Protein AF-A0A8C2KI26-F1 (afdb_monomer_lite)

pLDDT: mean 82.26, std 10.71, range [56.06, 95.44]

Organism: Cyprinus carpio (NCBI:txid7962)

Structure (mmCIF, N/CA/C/O backbone):
data_AF-A0A8C2KI26-F1
#
_entry.id   AF-A0A8C2KI26-F1
#
loop_
_atom_site.group_PDB
_atom_site.id
_atom_site.type_symbol
_atom_site.label_atom_id
_atom_site.label_alt_id
_atom_site.label_comp_id
_atom_site.label_asym_id
_atom_site.label_entity_id
_atom_site.label_seq_id
_atom_site.pdbx_PDB_ins_code
_atom_site.Cartn_x
_atom_site.Cartn_y
_atom_site.Cartn_z
_atom_site.occupancy
_atom_site.B_iso_or_equiv
_atom_site.auth_seq_id
_atom_site.auth_comp_id
_atom_site.auth_asym_id
_atom_site.auth_atom_id
_atom_site.pdbx_PDB_model_num
ATOM 1 N N . MET A 1 1 ? -5.252 -2.037 1.650 1.00 81.31 1 MET A N 1
ATOM 2 C CA . MET A 1 1 ? -4.653 -2.831 0.562 1.00 81.31 1 MET A CA 1
ATOM 3 C C . MET A 1 1 ? -3.823 -1.932 -0.332 1.00 81.31 1 MET A C 1
ATOM 5 O O . MET A 1 1 ? -4.275 -0.846 -0.670 1.00 81.31 1 MET A O 1
ATOM 9 N N . CYS A 1 2 ? -2.618 -2.357 -0.682 1.00 82.81 2 CYS A N 1
ATOM 10 C CA . CYS A 1 2 ? -1.732 -1.644 -1.601 1.00 82.81 2 CYS A CA 1
ATOM 11 C C . CYS A 1 2 ? -1.817 -2.285 -2.995 1.00 82.81 2 CYS A C 1
ATOM 13 O O . CYS A 1 2 ? -1.790 -3.509 -3.094 1.00 82.81 2 CYS A O 1
ATOM 15 N N . LEU A 1 3 ? -1.960 -1.485 -4.054 1.00 78.81 3 LEU A N 1
ATOM 16 C CA . LEU A 1 3 ? -2.139 -1.949 -5.433 1.00 78.81 3 LEU A CA 1
ATOM 17 C C . LEU A 1 3 ? -1.315 -1.110 -6.422 1.00 78.81 3 LEU A C 1
ATOM 19 O O . LEU A 1 3 ? -1.119 0.093 -6.237 1.00 78.81 3 LEU A O 1
ATOM 23 N N . LEU A 1 4 ? -0.884 -1.744 -7.514 1.00 73.31 4 LEU A N 1
ATOM 24 C CA . LEU A 1 4 ? -0.319 -1.071 -8.686 1.00 73.31 4 LEU A CA 1
ATOM 25 C C . LEU A 1 4 ? -1.455 -0.768 -9.672 1.00 73.31 4 LEU A C 1
ATOM 27 O O . LEU A 1 4 ? -2.120 -1.685 -10.143 1.00 73.31 4 LEU A O 1
ATOM 31 N N . TYR A 1 5 ? -1.700 0.511 -9.975 1.00 71.38 5 TYR A N 1
ATOM 32 C CA . TYR A 1 5 ? -2.879 0.938 -10.756 1.00 71.38 5 TYR A CA 1
ATOM 33 C C . TYR A 1 5 ? -2.603 1.182 -12.252 1.00 71.38 5 TYR A C 1
ATOM 35 O O . TYR A 1 5 ? -3.523 1.440 -13.025 1.00 71.38 5 TYR A O 1
ATOM 43 N N . LYS A 1 6 ? -1.338 1.114 -12.673 1.00 63.88 6 LYS A N 1
ATOM 44 C CA . LYS A 1 6 ? -0.894 1.220 -14.070 1.00 63.88 6 LYS A CA 1
ATOM 45 C C . LYS A 1 6 ? 0.142 0.126 -14.303 1.00 63.88 6 LYS A C 1
ATOM 47 O O . LYS A 1 6 ? 1.326 0.328 -14.056 1.00 63.88 6 LYS A O 1
ATOM 52 N N . LEU A 1 7 ? -0.339 -1.035 -14.729 1.00 63.97 7 LEU A N 1
ATOM 53 C CA . LEU A 1 7 ? 0.478 -2.104 -15.287 1.00 63.97 7 LEU A CA 1
ATOM 54 C C . LEU A 1 7 ? 0.336 -1.987 -16.804 1.00 63.97 7 LEU A C 1
ATOM 56 O O . LEU A 1 7 ? -0.688 -2.380 -17.354 1.00 63.97 7 LEU A O 1
ATOM 60 N N . LEU A 1 8 ? 1.296 -1.348 -17.471 1.00 57.84 8 LEU A N 1
ATOM 61 C CA . LEU A 1 8 ? 1.392 -1.476 -18.924 1.00 57.84 8 LEU A CA 1
ATOM 62 C C . LEU A 1 8 ? 1.996 -2.849 -19.192 1.00 57.84 8 LEU A C 1
ATOM 64 O O . LEU A 1 8 ? 3.079 -3.114 -18.684 1.00 57.84 8 LEU A O 1
ATOM 68 N N . GLU A 1 9 ? 1.234 -3.701 -19.884 1.00 56.06 9 GLU A N 1
ATOM 69 C CA . GLU A 1 9 ? 1.562 -5.054 -20.363 1.00 56.06 9 GLU A CA 1
ATOM 70 C C . GLU A 1 9 ? 3.026 -5.458 -20.133 1.00 56.06 9 GLU A C 1
ATOM 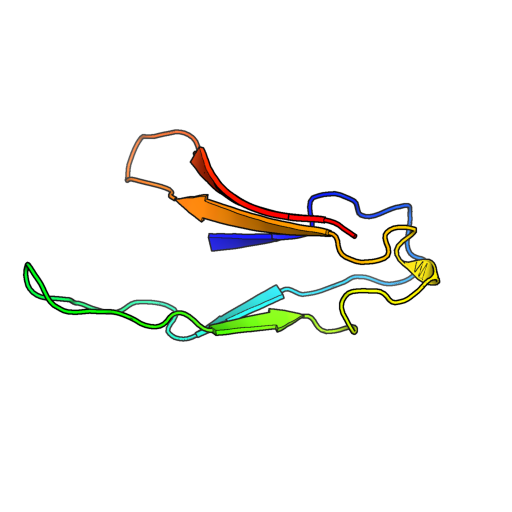72 O O . GLU A 1 9 ? 3.894 -5.311 -20.992 1.00 56.06 9 GLU A O 1
ATOM 77 N N . THR A 1 10 ? 3.318 -5.947 -18.927 1.00 58.16 10 THR A N 1
ATOM 78 C CA . THR A 1 10 ? 4.637 -6.475 -18.607 1.00 58.16 10 THR A CA 1
ATOM 79 C C . THR A 1 10 ? 4.704 -7.913 -19.094 1.00 58.16 10 THR A C 1
ATOM 81 O O . THR A 1 10 ? 3.814 -8.711 -18.815 1.00 58.16 10 THR A O 1
ATOM 84 N N . THR A 1 11 ? 5.804 -8.300 -19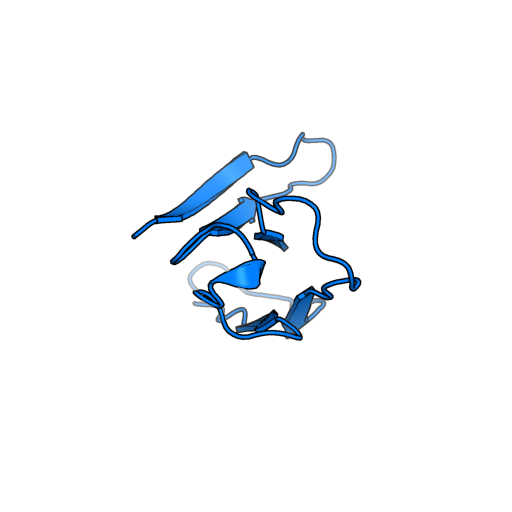.735 1.00 61.81 11 THR A N 1
ATOM 85 C CA . THR A 1 11 ? 6.105 -9.699 -20.102 1.00 61.81 11 THR A CA 1
ATOM 86 C C . THR A 1 11 ? 6.308 -10.629 -18.889 1.00 61.81 11 THR A C 1
ATOM 88 O O . THR A 1 11 ? 6.660 -11.793 -19.056 1.00 61.81 11 THR A O 1
ATOM 91 N N . GLY A 1 12 ? 6.077 -10.143 -17.661 1.00 63.38 12 GLY A N 1
ATOM 92 C CA . GLY A 1 12 ? 6.182 -10.896 -16.413 1.00 63.38 12 GLY A CA 1
ATOM 93 C C . GLY A 1 12 ? 5.182 -10.419 -15.356 1.00 63.38 12 GLY A C 1
ATOM 94 O O . GLY A 1 12 ? 4.878 -9.229 -15.263 1.00 63.38 12 GLY A O 1
ATOM 95 N N . GLN A 1 13 ? 4.667 -11.358 -14.562 1.00 71.62 13 GLN A N 1
ATOM 96 C CA . GLN A 1 13 ? 3.708 -11.120 -13.480 1.00 71.62 13 GLN A CA 1
ATOM 97 C C . GLN A 1 13 ? 4.357 -10.353 -12.316 1.00 71.62 13 GLN A C 1
ATOM 99 O O . GLN A 1 13 ? 5.455 -10.690 -11.873 1.00 71.62 13 GLN A O 1
ATOM 104 N N . ILE A 1 14 ? 3.666 -9.340 -11.786 1.00 78.06 14 ILE A N 1
ATOM 105 C CA . ILE A 1 14 ? 4.101 -8.594 -10.596 1.00 78.06 14 ILE A CA 1
ATOM 106 C C . ILE A 1 14 ? 3.246 -9.010 -9.411 1.00 78.06 14 ILE A C 1
ATOM 108 O O . ILE A 1 14 ? 2.020 -9.032 -9.507 1.00 78.06 14 ILE A O 1
ATOM 112 N N . SER A 1 15 ? 3.893 -9.308 -8.289 1.00 85.12 15 SER A N 1
ATOM 113 C CA . SER A 1 15 ? 3.222 -9.579 -7.024 1.00 85.12 15 SER A CA 1
ATOM 114 C C . SER A 1 15 ? 3.391 -8.404 -6.063 1.00 85.12 15 SER A C 1
ATOM 116 O O . SER A 1 15 ? 4.412 -7.708 -6.064 1.00 85.12 15 SER A O 1
ATOM 118 N N . VAL A 1 16 ? 2.354 -8.179 -5.255 1.00 85.19 16 VAL A N 1
ATOM 119 C CA . VAL A 1 16 ? 2.332 -7.189 -4.177 1.00 85.19 16 VAL A CA 1
ATOM 120 C C . VAL A 1 16 ? 2.056 -7.929 -2.874 1.00 85.19 16 VAL A C 1
ATOM 122 O O . VAL A 1 16 ? 1.039 -8.609 -2.753 1.00 85.19 16 VAL A O 1
ATOM 125 N N . THR A 1 17 ? 2.955 -7.791 -1.905 1.00 89.69 17 THR A N 1
ATOM 126 C CA . THR A 1 17 ? 2.848 -8.393 -0.574 1.00 89.69 17 THR A CA 1
ATOM 127 C C . THR A 1 17 ? 2.664 -7.292 0.457 1.00 89.69 17 THR A C 1
ATOM 129 O O . THR A 1 17 ? 3.330 -6.258 0.397 1.00 89.69 17 THR A O 1
ATOM 132 N N . GLN A 1 18 ? 1.758 -7.511 1.408 1.00 88.94 18 GLN A N 1
ATOM 133 C CA . GLN A 1 18 ? 1.462 -6.564 2.478 1.00 88.94 18 GLN A CA 1
ATOM 134 C C . GLN A 1 18 ? 1.647 -7.215 3.849 1.00 88.94 18 GLN A C 1
ATOM 136 O O . GLN A 1 18 ? 1.167 -8.326 4.079 1.00 88.94 18 GLN A O 1
ATOM 141 N N . THR A 1 19 ? 2.339 -6.510 4.743 1.00 91.56 19 THR A N 1
ATOM 142 C CA . THR A 1 19 ? 2.686 -6.997 6.083 1.00 91.56 19 THR A CA 1
ATOM 143 C C . THR A 1 19 ? 2.419 -5.900 7.109 1.00 91.56 19 THR A C 1
ATOM 145 O O . THR A 1 19 ? 2.896 -4.782 6.915 1.00 91.56 19 THR A O 1
ATOM 148 N N . PRO A 1 20 ? 1.719 -6.186 8.215 1.00 91.25 20 PRO A N 1
ATOM 149 C CA . PRO A 1 20 ? 1.054 -7.451 8.545 1.00 91.25 20 PRO A CA 1
ATOM 150 C C . PRO A 1 20 ? -0.186 -7.716 7.670 1.00 91.25 20 PRO A C 1
ATOM 152 O O . PRO A 1 20 ? -0.787 -6.789 7.131 1.00 91.25 20 PRO A O 1
ATOM 155 N N . SER A 1 21 ? -0.573 -8.988 7.520 1.00 85.94 21 SER A N 1
ATOM 156 C CA . SER A 1 21 ? -1.782 -9.375 6.772 1.00 85.94 21 SER A CA 1
ATOM 157 C C . SER A 1 21 ? -3.066 -9.052 7.540 1.00 85.94 21 SER A C 1
ATOM 159 O O . SER A 1 21 ? -4.054 -8.629 6.944 1.00 85.94 21 SER A O 1
ATOM 161 N N . VAL A 1 22 ? -3.039 -9.226 8.864 1.00 87.31 22 VAL A N 1
ATOM 162 C CA . VAL A 1 22 ? -4.119 -8.892 9.798 1.00 87.31 22 VAL A CA 1
ATOM 163 C C . VAL A 1 22 ? -3.493 -8.356 11.081 1.00 87.31 22 VAL A C 1
ATOM 165 O O . VAL A 1 22 ? -2.477 -8.867 11.548 1.00 87.31 22 VAL A O 1
ATOM 168 N N . THR A 1 23 ? -4.078 -7.316 11.665 1.00 89.12 23 THR A N 1
ATOM 169 C CA . THR A 1 23 ? -3.666 -6.779 12.968 1.00 89.12 23 THR A CA 1
ATOM 170 C C . THR A 1 23 ? -4.878 -6.200 13.677 1.00 89.12 23 THR A C 1
ATOM 172 O O . THR A 1 23 ? -5.717 -5.557 13.047 1.00 89.12 23 THR A O 1
ATOM 175 N N . ALA A 1 24 ? -4.974 -6.452 14.980 1.00 91.31 24 ALA A N 1
ATOM 176 C CA . ALA A 1 24 ? -5.936 -5.800 15.857 1.00 91.31 24 ALA A CA 1
ATOM 177 C C . ALA A 1 24 ? -5.297 -4.527 16.420 1.00 91.31 24 ALA A C 1
ATOM 179 O O . ALA A 1 24 ? -4.138 -4.555 16.824 1.00 91.31 24 ALA A O 1
ATOM 180 N N . VAL A 1 25 ? -6.045 -3.427 16.419 1.00 90.25 25 VAL A N 1
ATOM 181 C CA . VAL A 1 25 ? -5.572 -2.110 16.863 1.00 90.25 25 VAL A CA 1
ATOM 182 C C . VAL A 1 25 ? -6.614 -1.470 17.766 1.00 90.25 25 VAL A C 1
ATOM 184 O O . VAL A 1 25 ?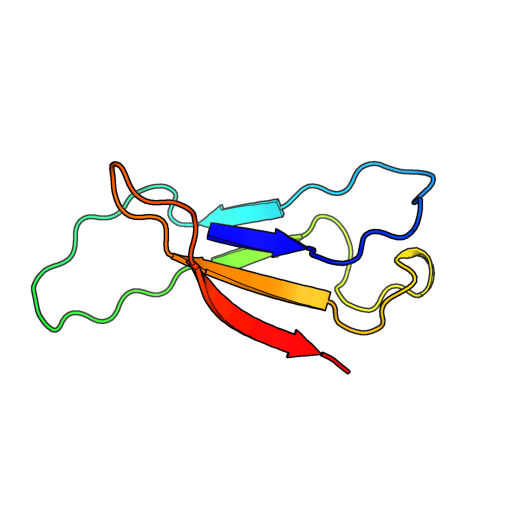 -7.818 -1.630 17.540 1.00 90.25 25 VAL A O 1
ATO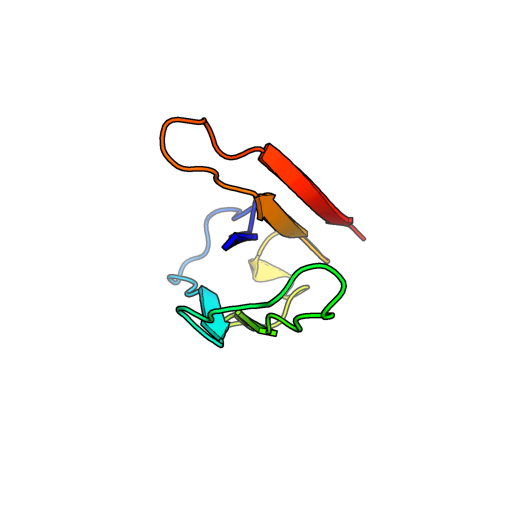M 187 N N . GLN A 1 26 ? -6.166 -0.740 18.780 1.00 95.44 26 GLN A N 1
ATOM 188 C CA . GLN A 1 26 ? -7.040 0.062 19.629 1.00 95.44 26 GLN A CA 1
ATOM 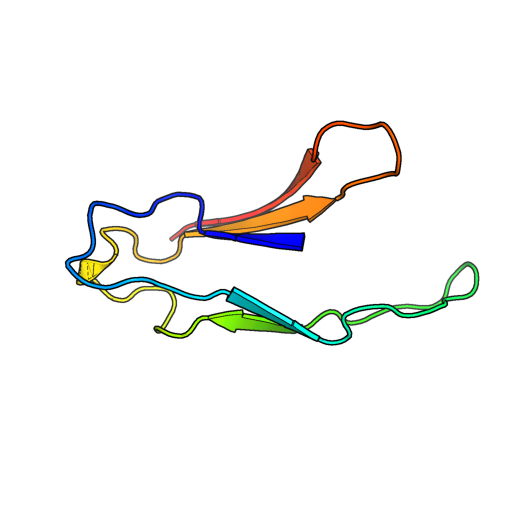189 C C . GLN A 1 26 ? -7.300 1.440 19.008 1.00 95.44 26 GLN A C 1
ATOM 191 O O . GLN A 1 26 ? -6.515 1.934 18.190 1.00 95.44 26 GLN A O 1
ATOM 196 N N . PRO A 1 27 ? -8.395 2.116 19.397 1.00 94.38 27 PRO A N 1
ATOM 197 C CA . PRO A 1 27 ? -8.618 3.495 18.996 1.00 94.38 27 PRO A CA 1
ATOM 198 C C . PRO A 1 27 ? -7.423 4.378 19.378 1.00 94.38 27 PRO A C 1
ATOM 200 O O . PRO A 1 27 ? -6.985 4.360 20.524 1.00 94.38 27 PRO A O 1
ATOM 203 N N . ARG A 1 28 ? -6.958 5.202 18.428 1.00 94.12 28 ARG A N 1
ATOM 204 C CA . ARG A 1 28 ? -5.801 6.119 18.552 1.00 94.12 28 ARG A CA 1
ATOM 205 C C . ARG A 1 28 ? -4.420 5.460 18.506 1.00 94.12 28 ARG A C 1
ATOM 207 O O . ARG A 1 28 ? -3.429 6.177 18.608 1.00 94.12 28 ARG A O 1
ATOM 214 N N . GLU A 1 29 ? -4.335 4.149 18.301 1.00 94.50 29 GLU A N 1
ATOM 215 C CA . GLU A 1 29 ? -3.066 3.517 17.946 1.00 94.50 29 GLU A CA 1
ATOM 216 C C . GLU A 1 29 ? -2.711 3.798 16.481 1.00 94.50 29 GLU A C 1
ATOM 218 O O . GLU A 1 29 ? -3.569 3.815 15.593 1.00 94.50 29 GLU A O 1
ATOM 223 N N . THR A 1 30 ? -1.421 4.004 16.229 1.00 92.44 30 THR A N 1
ATOM 224 C CA . THR A 1 30 ? -0.879 4.120 14.874 1.00 92.44 30 THR A CA 1
ATOM 225 C C . THR A 1 30 ? -0.444 2.744 14.403 1.00 92.44 30 THR A C 1
ATOM 227 O O . THR A 1 30 ? 0.349 2.080 15.067 1.00 92.44 30 THR A O 1
ATOM 230 N N . VAL A 1 31 ? -0.921 2.336 13.228 1.00 90.56 31 VAL A N 1
ATOM 231 C CA . VAL A 1 31 ? -0.493 1.098 12.574 1.00 90.56 31 VAL A CA 1
ATOM 232 C C . VAL A 1 31 ? 0.345 1.406 11.344 1.00 90.56 31 VAL A C 1
ATOM 234 O O . VAL A 1 31 ? 0.002 2.276 10.543 1.00 90.56 31 VAL A O 1
ATOM 237 N N . THR A 1 32 ? 1.427 0.652 11.181 1.00 91.94 32 THR A N 1
ATOM 238 C CA . THR A 1 32 ? 2.269 0.692 9.986 1.00 91.94 32 THR A CA 1
ATOM 239 C C . THR A 1 32 ? 1.988 -0.545 9.148 1.00 91.94 32 THR A C 1
ATOM 241 O O . THR A 1 32 ? 2.137 -1.669 9.624 1.00 91.94 32 THR A O 1
ATOM 244 N N . ILE A 1 33 ? 1.586 -0.338 7.894 1.00 90.88 33 ILE A N 1
ATOM 245 C CA . ILE A 1 33 ? 1.402 -1.408 6.911 1.00 90.88 33 ILE A CA 1
ATOM 246 C C . ILE A 1 33 ? 2.496 -1.260 5.860 1.00 90.88 33 ILE A C 1
ATOM 248 O O . ILE A 1 33 ? 2.578 -0.240 5.178 1.00 90.88 33 ILE A O 1
ATOM 252 N N . ASN A 1 34 ? 3.312 -2.295 5.708 1.00 90.94 34 ASN A N 1
ATOM 253 C CA . ASN A 1 34 ? 4.354 -2.354 4.697 1.00 90.94 34 ASN A CA 1
ATOM 254 C C . ASN A 1 34 ? 3.794 -2.941 3.405 1.00 90.94 34 ASN A C 1
ATOM 256 O O . ASN A 1 34 ? 3.086 -3.945 3.434 1.00 90.94 34 ASN A O 1
ATOM 260 N N . CYS A 1 35 ? 4.143 -2.325 2.277 1.00 88.75 35 CYS A N 1
ATOM 261 C CA . CYS A 1 35 ? 3.828 -2.811 0.940 1.00 88.75 35 CYS A CA 1
ATOM 262 C C . CYS A 1 35 ? 5.129 -3.086 0.190 1.00 88.75 35 CYS A C 1
ATOM 264 O O . CYS A 1 35 ? 5.938 -2.179 -0.004 1.00 88.75 35 CYS A O 1
ATOM 266 N N . GLN A 1 36 ? 5.320 -4.331 -0.233 1.00 88.19 36 GLN A N 1
ATOM 267 C CA . GLN A 1 36 ? 6.465 -4.762 -1.021 1.00 88.19 36 GLN A CA 1
ATOM 268 C C . GLN A 1 36 ? 5.994 -5.248 -2.387 1.00 88.19 36 GLN A C 1
ATOM 270 O O . GLN A 1 36 ? 5.010 -5.973 -2.502 1.00 88.19 36 GLN A O 1
ATOM 275 N N . THR A 1 37 ? 6.713 -4.852 -3.426 1.00 85.69 37 THR A N 1
ATOM 276 C CA . THR A 1 37 ? 6.470 -5.269 -4.808 1.00 85.69 37 THR A CA 1
ATOM 277 C C . THR A 1 37 ? 7.624 -6.155 -5.266 1.00 85.69 37 THR A C 1
ATOM 279 O O . THR A 1 37 ? 8.764 -5.948 -4.849 1.00 85.69 37 THR A O 1
ATOM 282 N N . SER A 1 38 ? 7.355 -7.156 -6.110 1.00 85.25 38 SER A N 1
ATOM 283 C CA . SER A 1 38 ? 8.413 -8.037 -6.638 1.00 85.25 38 SER A CA 1
ATOM 284 C C . SER A 1 38 ? 9.403 -7.322 -7.564 1.00 85.25 38 SER A C 1
ATOM 286 O O . SER A 1 38 ? 10.474 -7.850 -7.854 1.00 85.25 38 SER A O 1
ATOM 288 N N . ARG A 1 39 ? 9.054 -6.119 -8.029 1.00 80.81 39 ARG A N 1
ATOM 289 C CA . ARG A 1 39 ? 9.875 -5.259 -8.884 1.00 80.81 39 ARG A CA 1
ATOM 290 C C . ARG A 1 39 ? 9.880 -3.845 -8.335 1.00 80.81 39 ARG A C 1
ATOM 292 O O . ARG A 1 39 ? 8.876 -3.398 -7.795 1.00 80.81 39 ARG A O 1
ATOM 299 N N . GLY A 1 40 ? 10.986 -3.132 -8.526 1.00 80.00 40 GLY A N 1
ATOM 300 C CA . GLY A 1 40 ? 11.106 -1.747 -8.086 1.00 80.00 40 GLY A CA 1
ATOM 301 C C . GLY A 1 40 ? 10.028 -0.850 -8.696 1.00 80.00 40 GLY A C 1
ATOM 302 O O . GLY A 1 40 ? 9.806 -0.850 -9.909 1.00 80.00 40 GLY A O 1
ATOM 303 N N . ILE A 1 41 ? 9.380 -0.054 -7.846 1.00 75.69 41 ILE A N 1
ATOM 304 C CA . ILE A 1 41 ? 8.500 1.031 -8.282 1.00 75.69 41 ILE A CA 1
ATOM 305 C C . ILE A 1 41 ? 9.356 2.003 -9.109 1.00 75.69 41 ILE A C 1
ATOM 307 O O . ILE A 1 41 ? 10.356 2.516 -8.617 1.00 75.69 41 ILE A O 1
ATOM 311 N N . GLY A 1 42 ? 8.991 2.201 -10.377 1.00 71.69 42 GLY A N 1
ATOM 312 C CA . GLY A 1 42 ? 9.743 3.033 -11.322 1.00 71.69 42 GLY A CA 1
ATOM 313 C C . GLY A 1 42 ? 10.646 2.301 -12.299 1.00 71.69 42 GLY A C 1
ATOM 314 O O . GLY A 1 42 ? 11.333 2.932 -13.106 1.00 71.69 42 GLY A O 1
ATOM 315 N N . ASP A 1 43 ? 10.590 0.973 -12.295 1.00 74.25 43 ASP A N 1
ATOM 316 C CA . ASP A 1 43 ? 11.099 0.174 -13.396 1.00 74.25 43 ASP A CA 1
ATOM 317 C C . ASP A 1 43 ? 10.424 0.608 -14.714 1.00 74.25 43 ASP A C 1
ATOM 319 O O . ASP A 1 43 ? 9.199 0.605 -14.858 1.00 74.25 43 ASP A O 1
ATOM 323 N N . ARG A 1 44 ? 11.246 1.019 -15.689 1.00 71.62 44 ARG A N 1
ATOM 324 C CA . ARG A 1 44 ? 10.783 1.577 -16.972 1.00 71.62 44 ARG A CA 1
ATOM 325 C C . ARG A 1 44 ? 9.907 0.607 -17.759 1.00 71.62 44 ARG A C 1
ATOM 327 O O . ARG A 1 44 ? 9.073 1.058 -18.537 1.00 71.62 44 ARG A O 1
ATOM 334 N N . SER A 1 45 ? 10.070 -0.696 -17.547 1.00 73.38 45 SER A N 1
ATOM 335 C CA . SER A 1 45 ? 9.235 -1.707 -18.199 1.00 73.38 45 SER A CA 1
ATOM 336 C C . SER A 1 45 ? 7.801 -1.739 -17.666 1.00 73.38 45 SER A C 1
ATOM 338 O O . SER A 1 45 ? 6.935 -2.295 -18.324 1.00 73.38 45 SER A O 1
ATOM 340 N N . LEU A 1 46 ? 7.525 -1.121 -16.511 1.00 70.06 46 LEU A N 1
ATOM 341 C CA . LEU A 1 46 ? 6.171 -1.004 -15.957 1.00 70.06 46 LEU A CA 1
ATOM 342 C C . LEU A 1 46 ? 5.350 0.079 -16.664 1.00 70.06 46 LEU A C 1
ATOM 344 O O . LEU A 1 46 ? 4.165 0.249 -16.374 1.00 70.06 46 LEU A O 1
ATOM 348 N N . GLY A 1 47 ? 5.994 0.869 -17.533 1.00 72.19 47 GLY A N 1
ATOM 349 C CA . GLY A 1 47 ? 5.387 2.004 -18.221 1.00 72.19 47 GLY A CA 1
ATOM 350 C C . GLY A 1 47 ? 4.914 3.121 -17.281 1.00 72.19 47 GLY A C 1
ATOM 351 O O . GLY A 1 47 ? 4.275 4.076 -17.717 1.00 72.19 47 GLY A O 1
ATOM 352 N N . CYS A 1 48 ? 5.246 3.028 -15.992 1.00 72.19 48 CYS A N 1
ATOM 353 C CA . CYS A 1 48 ? 5.024 4.072 -15.012 1.00 72.19 48 CYS A CA 1
ATOM 354 C C . CYS A 1 48 ? 6.224 4.215 -14.073 1.00 72.19 48 CYS A C 1
ATOM 356 O O . CYS A 1 48 ? 6.689 3.243 -13.480 1.00 72.19 48 CYS A O 1
ATOM 358 N N . ARG A 1 49 ? 6.691 5.459 -13.914 1.00 67.88 49 ARG A N 1
ATOM 359 C CA . ARG A 1 49 ? 7.849 5.813 -13.084 1.00 67.88 49 ARG A CA 1
ATOM 360 C C . ARG A 1 49 ? 7.584 5.771 -11.579 1.00 67.88 49 ARG A C 1
ATOM 362 O O . ARG A 1 49 ? 8.533 5.571 -10.842 1.00 67.88 49 ARG A O 1
ATOM 369 N N . SER A 1 50 ? 6.338 5.910 -11.132 1.00 71.31 50 SER A N 1
ATOM 370 C CA . SER A 1 50 ? 5.893 5.548 -9.778 1.00 71.31 50 SER A CA 1
ATOM 371 C C . SER A 1 50 ? 4.374 5.424 -9.779 1.00 71.31 50 SER A C 1
ATOM 373 O O . SER A 1 50 ? 3.697 6.441 -9.805 1.00 71.31 50 SER A O 1
ATOM 375 N N . CYS A 1 51 ? 3.811 4.215 -9.780 1.00 78.25 51 CYS A N 1
ATOM 376 C CA . CYS A 1 51 ? 2.353 4.027 -9.780 1.00 78.25 51 CYS A CA 1
ATOM 377 C C . CYS A 1 51 ? 1.907 3.089 -8.665 1.00 78.25 51 CYS A C 1
ATOM 379 O O . CYS A 1 51 ? 1.513 1.952 -8.915 1.00 78.25 51 CYS A O 1
ATOM 381 N N . LEU A 1 52 ? 1.944 3.587 -7.432 1.00 84.38 52 LEU A N 1
ATOM 382 C CA . LEU A 1 52 ? 1.426 2.881 -6.264 1.00 84.38 52 LEU A CA 1
ATOM 383 C C . LEU A 1 52 ? 0.164 3.575 -5.761 1.00 84.38 52 LEU A C 1
ATOM 385 O O . LEU A 1 52 ? 0.124 4.802 -5.691 1.00 84.38 52 LEU A O 1
ATOM 389 N N . ALA A 1 53 ? -0.847 2.804 -5.384 1.00 87.56 53 ALA A N 1
ATOM 390 C CA . ALA A 1 53 ? -2.066 3.308 -4.776 1.00 87.56 53 ALA A CA 1
ATOM 391 C C . ALA A 1 53 ? -2.451 2.479 -3.546 1.00 87.56 53 ALA A C 1
ATOM 393 O O . ALA A 1 53 ? -2.349 1.254 -3.531 1.00 87.56 53 ALA A O 1
ATOM 394 N N . TRP A 1 54 ? -2.920 3.164 -2.512 1.00 89.94 54 TRP A N 1
ATOM 395 C CA . TRP A 1 54 ? -3.455 2.584 -1.292 1.00 89.94 54 TRP A CA 1
ATOM 396 C C . TRP A 1 54 ? -4.968 2.681 -1.300 1.00 89.94 54 TRP A C 1
ATOM 398 O O . TRP A 1 54 ? -5.532 3.760 -1.468 1.00 89.94 54 TRP A O 1
ATOM 408 N N . TYR A 1 55 ? -5.615 1.553 -1.056 1.00 90.81 55 TYR A N 1
ATOM 409 C CA . TYR A 1 55 ? -7.057 1.425 -0.974 1.00 90.81 55 TYR A CA 1
ATOM 410 C C . TYR A 1 55 ? -7.476 0.990 0.427 1.00 90.81 55 TYR A C 1
ATOM 412 O O . TYR A 1 55 ? -6.929 0.038 0.992 1.00 90.81 55 TYR A O 1
ATOM 420 N N . LEU A 1 56 ? -8.488 1.657 0.965 1.00 91.62 56 LEU A N 1
ATOM 421 C CA . LEU A 1 56 ? -9.219 1.230 2.145 1.00 91.62 56 LEU A CA 1
ATOM 422 C C . LEU A 1 56 ? -10.433 0.418 1.701 1.00 91.62 56 LEU A C 1
ATOM 424 O O . LEU A 1 56 ? -11.275 0.909 0.953 1.00 91.62 56 LEU A O 1
ATOM 428 N N . GLN A 1 57 ? -10.532 -0.815 2.185 1.00 89.50 57 GLN A N 1
ATOM 429 C CA . GLN A 1 57 ? -11.696 -1.664 1.976 1.00 89.50 57 GLN A CA 1
ATOM 430 C C . GLN A 1 57 ? -12.330 -1.944 3.331 1.00 89.50 57 GLN A C 1
ATOM 432 O O . GLN A 1 57 ? -11.683 -2.496 4.220 1.00 89.50 57 GLN A O 1
ATOM 437 N N . LYS A 1 58 ? -13.586 -1.532 3.487 1.00 89.38 58 LYS A N 1
ATOM 438 C CA . LYS A 1 58 ? -14.407 -1.887 4.643 1.00 89.38 58 LYS A CA 1
ATOM 439 C C . LYS A 1 58 ? -15.285 -3.087 4.275 1.00 89.38 58 LYS A C 1
ATOM 441 O O . LYS A 1 58 ? -15.624 -3.229 3.098 1.00 89.38 58 LYS A O 1
ATOM 446 N N . PRO A 1 59 ? -15.661 -3.946 5.236 1.00 90.75 59 PRO A N 1
ATOM 447 C CA . PRO A 1 59 ? -16.600 -5.032 4.975 1.00 90.75 59 PRO A CA 1
ATOM 448 C C . PRO A 1 59 ? -17.882 -4.501 4.317 1.00 90.75 59 PRO A C 1
ATOM 450 O O . PRO A 1 59 ? -18.485 -3.558 4.819 1.00 90.75 59 PRO A O 1
ATOM 453 N N . GLY A 1 60 ? -18.270 -5.080 3.178 1.00 94.50 60 GLY A N 1
ATOM 454 C CA . GLY A 1 60 ? -19.472 -4.681 2.434 1.00 94.50 60 GLY A CA 1
ATOM 455 C C . GLY A 1 60 ? -19.351 -3.410 1.581 1.00 94.50 60 GLY A C 1
ATOM 456 O O . GLY A 1 60 ? -20.309 -3.067 0.896 1.00 94.50 60 GLY A O 1
ATOM 457 N N . GLU A 1 61 ? -18.202 -2.725 1.566 1.00 93.94 61 GLU A N 1
ATOM 458 C CA . GLU A 1 61 ? -17.982 -1.533 0.735 1.00 93.94 61 GLU A CA 1
ATOM 459 C C . GLU A 1 61 ? -17.012 -1.803 -0.425 1.00 93.94 61 GLU A C 1
ATOM 461 O O . GLU A 1 61 ? -16.076 -2.602 -0.324 1.00 93.94 61 GLU A O 1
ATOM 466 N N . ALA A 1 62 ? -17.193 -1.067 -1.526 1.00 92.31 62 ALA A N 1
ATOM 467 C CA . ALA A 1 62 ? -16.206 -1.022 -2.599 1.00 92.31 62 ALA A CA 1
ATOM 468 C C . ALA A 1 62 ? -14.872 -0.427 -2.090 1.00 92.31 62 ALA A C 1
ATOM 470 O O . ALA A 1 62 ? -14.893 0.502 -1.273 1.00 92.31 62 ALA A O 1
ATOM 471 N N . PRO A 1 63 ? -13.708 -0.906 -2.572 1.00 92.75 63 PRO A N 1
ATOM 472 C CA . PRO A 1 63 ? -12.415 -0.324 -2.222 1.00 92.75 63 PRO A CA 1
ATOM 473 C C . PRO A 1 63 ? -12.341 1.172 -2.563 1.00 92.75 63 PRO A C 1
ATOM 475 O O . PRO A 1 63 ? -12.614 1.577 -3.692 1.00 92.75 63 PRO A O 1
ATOM 478 N N . LYS A 1 64 ? -11.924 1.995 -1.598 1.00 93.31 64 LYS A N 1
ATOM 479 C CA . LYS A 1 64 ? -11.777 3.451 -1.742 1.00 93.31 64 LYS A CA 1
ATOM 480 C C . LYS A 1 64 ? -10.307 3.833 -1.759 1.00 93.31 64 LYS A C 1
ATOM 482 O O . LYS A 1 64 ? -9.565 3.447 -0.862 1.00 93.31 64 LYS A O 1
ATOM 487 N N . LEU A 1 65 ? -9.888 4.603 -2.758 1.00 91.50 65 LEU A N 1
ATOM 488 C CA . LEU A 1 65 ? -8.535 5.153 -2.816 1.00 91.50 65 LEU A CA 1
ATOM 489 C C . LEU 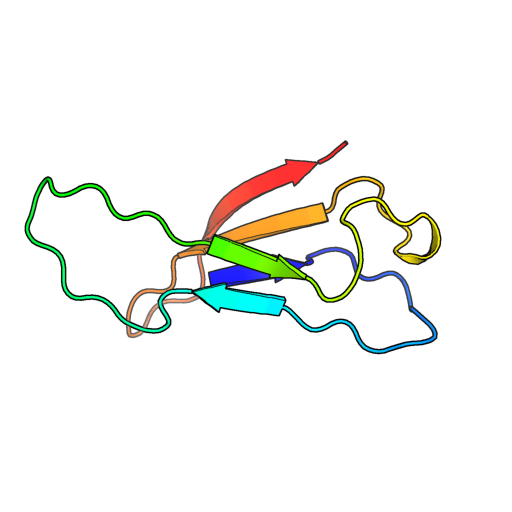A 1 65 ? -8.323 6.119 -1.639 1.00 91.50 65 LEU A C 1
ATOM 491 O O . LEU A 1 65 ? -9.113 7.041 -1.459 1.00 91.50 65 LEU A O 1
ATOM 495 N N . ILE A 1 66 ? -7.263 5.911 -0.859 1.00 93.19 66 ILE A N 1
ATOM 496 C CA . ILE A 1 66 ? -6.887 6.786 0.264 1.00 93.19 66 ILE A CA 1
ATOM 497 C C . ILE A 1 66 ? -5.585 7.547 0.012 1.00 93.19 66 ILE A C 1
ATOM 499 O O . ILE A 1 66 ? -5.416 8.646 0.528 1.00 93.19 66 ILE A O 1
ATOM 503 N N . TYR A 1 67 ? -4.671 6.990 -0.787 1.00 90.12 67 TYR A N 1
ATOM 504 C CA . TYR A 1 67 ? -3.415 7.646 -1.143 1.00 90.12 67 TYR A CA 1
ATOM 505 C C . TYR A 1 67 ? -2.860 7.079 -2.449 1.00 90.12 67 TYR A C 1
ATOM 507 O O . TYR A 1 67 ? -3.065 5.905 -2.747 1.00 90.12 67 TYR A O 1
ATOM 515 N N . TYR A 1 68 ? -2.135 7.881 -3.223 1.00 86.88 68 TYR A N 1
ATOM 516 C CA . TYR A 1 68 ? -1.390 7.398 -4.381 1.00 86.88 68 TYR A CA 1
ATOM 517 C C . TYR A 1 68 ? -0.076 8.151 -4.531 1.00 86.88 68 TYR A C 1
ATOM 519 O O . TYR A 1 68 ? 0.039 9.319 -4.168 1.00 86.88 68 TYR A O 1
ATOM 527 N N . ILE A 1 69 ? 0.899 7.464 -5.111 1.00 80.06 69 ILE A N 1
ATOM 528 C CA . ILE A 1 69 ? 2.172 8.034 -5.526 1.00 80.06 69 ILE A CA 1
ATOM 529 C C . ILE A 1 69 ? 2.153 8.085 -7.050 1.00 80.06 69 ILE A C 1
ATOM 531 O O . ILE A 1 69 ? 1.775 7.110 -7.714 1.00 80.06 69 ILE A O 1
ATOM 535 N N . ARG A 1 70 ? 2.526 9.247 -7.588 1.00 73.19 70 ARG A N 1
ATOM 536 C CA . ARG A 1 70 ? 2.752 9.475 -9.013 1.00 73.19 70 ARG A CA 1
ATOM 537 C C . ARG A 1 70 ? 3.988 10.351 -9.190 1.00 73.19 70 ARG A C 1
ATOM 539 O O . ARG A 1 70 ? 4.101 11.372 -8.519 1.00 73.19 70 ARG A O 1
ATOM 546 N N . SER A 1 71 ? 4.871 9.951 -10.099 1.00 64.31 71 SER A N 1
ATOM 547 C CA . SER A 1 71 ? 6.029 10.721 -10.571 1.00 64.31 71 SER A CA 1
ATOM 548 C C . SER A 1 71 ? 6.160 10.572 -12.075 1.00 64.31 71 SER A C 1
ATOM 550 O O . SER A 1 71 ? 6.053 9.399 -12.512 1.00 64.31 71 SER A O 1
#

Radius of gyration: 13.89 Å; chains: 1; bounding box: 31×22×40 Å

InterPro domains:
  IPR013783 Immunoglobulin-like fold [G3DSA:2.60.40.10] (5-71)
  IPR036179 Immunoglobulin-like domain superfamily [SSF48726] (14-70)
  IPR050150 Immunoglobulin Variable Light Chain [PTHR23267] (12-69)

Foldseek 3Di:
DKDFPQQDDAPDDKDKDKPPPDDDDDPPDDDDIDIDMPDDQCDVSRVFHHGMWDWDDDVPDDTDTDDTDHD

Secondary structure (DSSP, 8-state):
-EEES-----SS---EEEESSS----TT-----EEEESS-TT-GGGT-SSEEEEEE--TTS--EEEEEEE-

Sequence (71 aa):
MCLLYKLLETTGQISVTQTPSVTAVQPRETVTINCQTSRGIGDRSLGCRSCLAWYLQKPGEAPKLIYYIRS